Protein AF-A0A7W4CJE5-F1 (afdb_monomer_lite)

Radius of gyration: 18.46 Å; chains: 1; bounding box: 39×28×44 Å

Foldseek 3Di:
DVVVCVVQQFDWDDDDPDTAGPFRDDDPCRVVVVVVCCVVPRDDGPPVPDDDDDADDPCSQVVVVVVDVDHRNPDDPPDDDDDDDD

Sequence (86 aa):
MDGWHHAAGAKMIPAALWWRPLCCGDSAGVVADGVRLVREGGGMLDVSTLGKLAVRGPDAGAFLDRIYTMAHENQPVGRAALLNEA

Secondary structure (DSSP, 8-state):
-HHHHHHTTEEEEEETTEEEEEEES-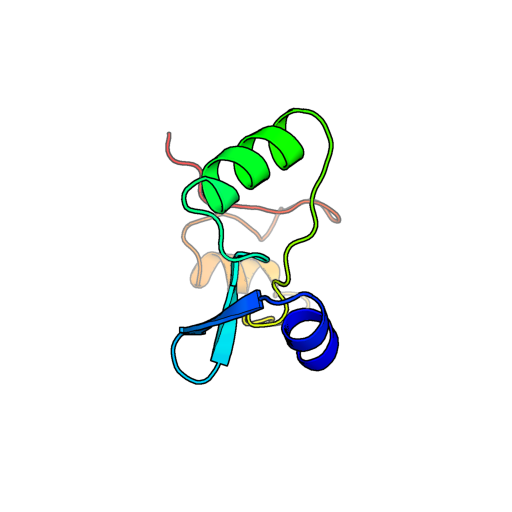-TTHHHHHHHHHHHT------TTS------STTHHHHHHHHSSS--TTPPTT--------

Structure (mmCIF, N/CA/C/O backbone):
data_AF-A0A7W4CJE5-F1
#
_entry.id   AF-A0A7W4CJE5-F1
#
loop_
_atom_site.group_PDB
_atom_si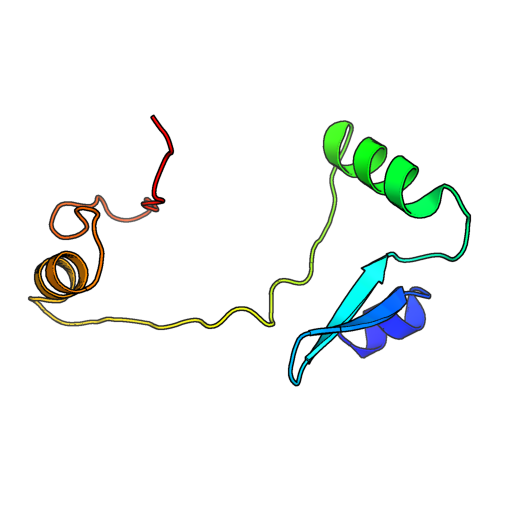te.id
_atom_site.type_symbol
_atom_site.label_atom_id
_atom_site.label_alt_id
_atom_site.label_comp_id
_atom_site.label_asym_id
_atom_site.label_entity_id
_atom_site.label_seq_id
_atom_site.pdbx_PDB_ins_code
_atom_site.Cartn_x
_atom_site.Cartn_y
_atom_site.Cartn_z
_atom_site.occupancy
_atom_site.B_iso_or_equiv
_atom_site.auth_seq_id
_atom_site.auth_comp_id
_atom_site.auth_asym_id
_atom_site.auth_atom_id
_atom_site.pdbx_PDB_model_num
ATOM 1 N N . MET A 1 1 ? -5.930 0.686 -15.140 1.00 91.38 1 MET A N 1
ATOM 2 C CA . MET A 1 1 ? -4.830 1.223 -15.969 1.00 91.38 1 MET A CA 1
ATOM 3 C C . MET A 1 1 ? -4.124 0.149 -16.795 1.00 91.38 1 MET A C 1
ATOM 5 O O . MET A 1 1 ? -3.184 0.480 -17.497 1.00 91.38 1 MET A O 1
ATOM 9 N N . ASP A 1 2 ? -4.609 -1.096 -16.795 1.00 94.88 2 ASP A N 1
ATOM 10 C CA . ASP A 1 2 ? -4.019 -2.223 -17.529 1.00 94.88 2 ASP A CA 1
ATOM 11 C C . ASP A 1 2 ? -3.649 -1.910 -18.995 1.00 94.88 2 ASP A C 1
ATOM 13 O O . ASP A 1 2 ? -2.475 -1.938 -19.354 1.00 94.88 2 ASP A O 1
ATOM 17 N N . GLY A 1 3 ? -4.613 -1.465 -19.808 1.00 95.94 3 GLY A N 1
ATOM 18 C CA . GLY A 1 3 ? -4.346 -1.103 -21.206 1.00 95.94 3 GLY A CA 1
ATOM 19 C C . GLY A 1 3 ? -3.323 0.028 -21.386 1.00 95.94 3 GLY A C 1
ATOM 20 O O . GLY A 1 3 ? -2.572 0.022 -22.358 1.00 95.94 3 GLY A O 1
ATOM 21 N N . TRP A 1 4 ? -3.239 0.968 -20.437 1.00 95.38 4 TRP A N 1
ATOM 22 C CA . TRP A 1 4 ? -2.211 2.013 -20.464 1.00 95.38 4 TRP A CA 1
ATOM 23 C C . TRP A 1 4 ? -0.823 1.431 -20.182 1.00 95.38 4 TRP A C 1
ATOM 25 O O . TRP A 1 4 ? 0.119 1.762 -20.893 1.00 95.38 4 TRP A O 1
ATOM 35 N N . HIS A 1 5 ? -0.700 0.523 -19.206 1.00 95.50 5 HIS A N 1
ATOM 36 C CA . HIS A 1 5 ? 0.568 -0.153 -18.900 1.00 95.50 5 HIS A CA 1
ATOM 37 C C . HIS A 1 5 ? 1.075 -0.945 -20.105 1.00 95.50 5 HIS A C 1
ATOM 39 O O . HIS A 1 5 ? 2.236 -0.811 -20.484 1.00 95.50 5 HIS A O 1
ATOM 45 N N . HIS A 1 6 ? 0.195 -1.702 -20.764 1.00 94.88 6 HIS A N 1
ATOM 46 C CA . HIS A 1 6 ? 0.549 -2.429 -21.982 1.00 94.88 6 HIS A CA 1
ATOM 47 C C . HIS A 1 6 ? 0.992 -1.491 -23.116 1.00 94.88 6 HIS A C 1
ATOM 49 O O . HIS A 1 6 ? 2.021 -1.740 -23.743 1.00 94.88 6 HIS A O 1
ATOM 55 N N . ALA A 1 7 ? 0.275 -0.386 -23.343 1.00 94.88 7 ALA A N 1
ATOM 56 C CA . ALA A 1 7 ? 0.647 0.607 -24.353 1.00 94.88 7 ALA A CA 1
ATOM 57 C C . ALA A 1 7 ? 1.968 1.334 -24.030 1.00 94.88 7 ALA A C 1
ATOM 59 O O . ALA A 1 7 ? 2.711 1.691 -24.941 1.00 94.88 7 ALA A O 1
ATOM 60 N N . ALA A 1 8 ? 2.286 1.521 -22.747 1.00 92.06 8 ALA A N 1
ATOM 61 C CA . ALA A 1 8 ? 3.532 2.124 -22.274 1.00 92.06 8 ALA A CA 1
ATOM 62 C C . ALA A 1 8 ? 4.733 1.153 -22.284 1.00 92.06 8 ALA A C 1
ATOM 64 O O . ALA A 1 8 ? 5.814 1.516 -21.818 1.00 92.06 8 ALA A O 1
ATOM 65 N N . GLY A 1 9 ? 4.561 -0.079 -22.780 1.00 92.94 9 GLY A N 1
ATOM 66 C CA . GLY A 1 9 ? 5.623 -1.087 -22.798 1.00 92.94 9 GLY A CA 1
ATOM 67 C C . GLY A 1 9 ? 6.009 -1.562 -21.397 1.00 92.94 9 GLY A C 1
ATOM 68 O O . GLY A 1 9 ? 7.186 -1.800 -21.121 1.00 92.94 9 GLY A O 1
ATOM 69 N N . ALA A 1 10 ? 5.038 -1.646 -20.483 1.00 95.12 10 ALA A N 1
ATOM 70 C CA . ALA A 1 10 ? 5.287 -2.140 -19.140 1.00 95.12 10 ALA A CA 1
ATOM 71 C C . ALA A 1 10 ? 5.623 -3.634 -19.140 1.00 95.12 10 ALA A C 1
ATOM 73 O O . ALA A 1 10 ? 4.917 -4.463 -19.720 1.00 95.12 10 ALA A O 1
ATOM 74 N N . LYS A 1 11 ? 6.669 -3.993 -18.396 1.00 94.62 11 LYS A N 1
ATOM 75 C CA . LYS A 1 11 ? 6.951 -5.380 -18.039 1.00 94.62 11 LYS A CA 1
ATOM 76 C C . LYS A 1 11 ? 6.001 -5.804 -16.923 1.00 94.62 11 LYS A C 1
ATOM 78 O O . LYS A 1 11 ? 6.183 -5.412 -15.772 1.00 94.62 11 LYS A O 1
ATOM 83 N N . MET A 1 12 ? 4.992 -6.599 -17.263 1.00 95.56 12 MET A N 1
ATOM 84 C CA . MET A 1 12 ? 3.984 -7.069 -16.310 1.00 95.56 12 MET A CA 1
ATOM 85 C C . MET A 1 12 ? 4.478 -8.307 -15.553 1.00 95.56 12 MET A C 1
ATOM 87 O O . MET A 1 12 ? 5.002 -9.245 -16.154 1.00 95.56 12 MET A O 1
ATOM 91 N N . ILE A 1 13 ? 4.293 -8.321 -14.234 1.00 95.94 13 ILE A N 1
ATOM 92 C CA . ILE A 1 13 ? 4.629 -9.441 -13.350 1.00 95.94 13 ILE A CA 1
ATOM 93 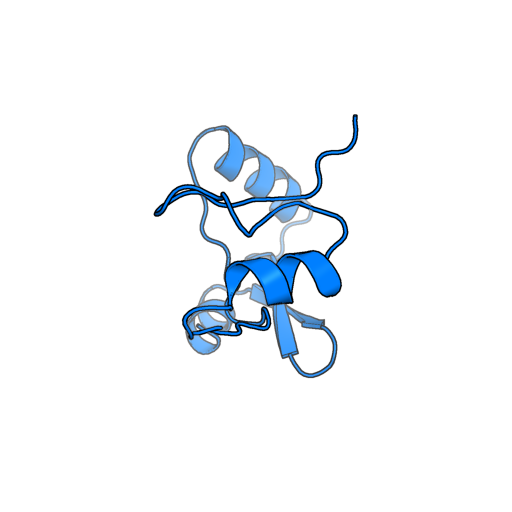C C . ILE A 1 13 ? 3.414 -9.866 -12.517 1.00 95.94 13 ILE A C 1
ATOM 95 O O . ILE A 1 13 ? 2.582 -9.019 -12.175 1.00 95.94 13 ILE A O 1
ATOM 99 N N . PRO A 1 14 ? 3.297 -11.153 -12.157 1.00 96.56 14 PRO A N 1
ATOM 100 C CA . PRO A 1 14 ? 2.244 -11.601 -11.263 1.00 96.56 14 PRO A CA 1
ATOM 101 C C . PRO A 1 14 ? 2.517 -11.150 -9.820 1.00 96.56 14 PRO A C 1
ATOM 103 O O . PRO A 1 14 ? 3.634 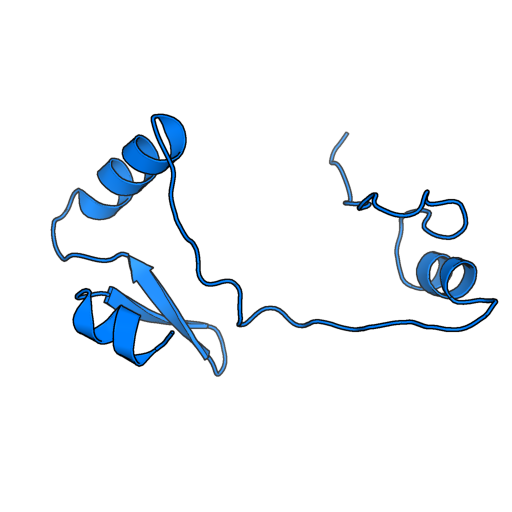-11.244 -9.312 1.00 96.56 14 PRO A O 1
ATOM 106 N N . ALA A 1 15 ? 1.468 -10.704 -9.140 1.00 94.56 15 ALA A N 1
ATOM 107 C CA . ALA A 1 15 ? 1.414 -10.428 -7.712 1.00 94.56 15 ALA A CA 1
ATOM 108 C C . ALA A 1 15 ? 0.141 -11.080 -7.155 1.00 94.56 15 ALA A C 1
ATOM 110 O O . ALA A 1 15 ? -0.942 -10.490 -7.176 1.00 94.56 15 ALA A O 1
ATOM 111 N N . ALA A 1 16 ? 0.271 -12.332 -6.706 1.00 94.38 16 ALA A N 1
ATOM 112 C CA . ALA A 1 16 ? -0.863 -13.231 -6.493 1.00 94.38 16 ALA A CA 1
ATOM 113 C C . ALA A 1 16 ? -1.741 -13.311 -7.760 1.00 94.38 16 ALA A C 1
ATOM 115 O O . ALA A 1 16 ? -1.241 -13.678 -8.819 1.00 94.38 16 ALA A O 1
ATOM 116 N N . LEU A 1 17 ? -3.026 -12.955 -7.669 1.00 95.56 17 LEU A N 1
ATOM 117 C CA . LEU A 1 17 ? -3.968 -12.983 -8.796 1.00 95.56 17 LEU A CA 1
ATOM 118 C C . LEU A 1 17 ? -3.935 -11.717 -9.671 1.00 95.56 17 LEU A C 1
ATOM 120 O O . LEU A 1 17 ? -4.669 -11.638 -10.653 1.00 95.56 17 LEU A O 1
ATOM 124 N N . TRP A 1 18 ? -3.115 -10.721 -9.330 1.00 96.94 18 TRP A N 1
ATOM 125 C CA . TRP A 1 18 ? -3.006 -9.474 -10.088 1.00 96.94 18 TRP A CA 1
ATOM 126 C C . TRP A 1 18 ? -1.796 -9.479 -11.017 1.00 96.94 18 TRP A C 1
ATOM 128 O O . TRP A 1 18 ? -0.728 -9.952 -10.640 1.00 96.94 18 TRP A O 1
ATOM 138 N N . TRP A 1 19 ? -1.925 -8.850 -12.184 1.00 96.31 19 TRP A N 1
ATOM 139 C CA . TRP A 1 19 ? -0.782 -8.446 -13.004 1.00 96.31 19 TRP A CA 1
ATOM 140 C C . TRP A 1 19 ? -0.405 -7.005 -12.671 1.00 96.31 19 TRP A C 1
ATOM 142 O O . TRP A 1 19 ? -1.250 -6.111 -12.702 1.00 96.31 19 TRP A O 1
ATOM 152 N N . ARG A 1 20 ? 0.860 -6.772 -12.317 1.00 97.25 20 ARG A N 1
ATOM 153 C CA . ARG A 1 20 ? 1.376 -5.454 -11.931 1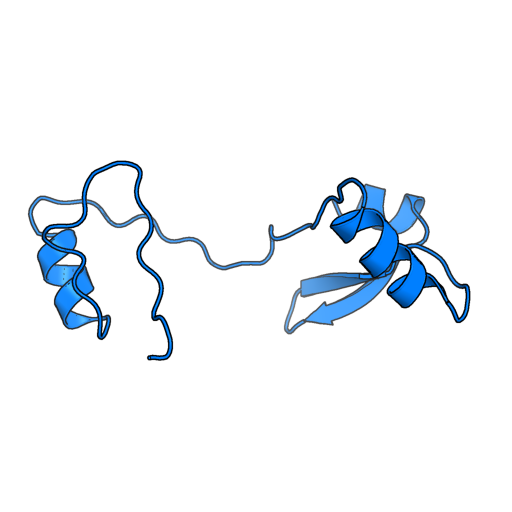.00 97.25 20 ARG A CA 1
ATOM 154 C C . ARG A 1 20 ? 2.560 -5.054 -12.809 1.00 97.25 20 ARG A C 1
ATOM 156 O O . ARG A 1 20 ? 3.388 -5.911 -13.111 1.00 97.25 20 ARG A O 1
ATOM 163 N N . PRO A 1 21 ? 2.686 -3.773 -13.184 1.00 95.94 21 PRO A N 1
ATOM 164 C CA . PRO A 1 21 ? 3.868 -3.289 -13.886 1.00 95.94 21 PRO A CA 1
ATOM 165 C C . PRO A 1 21 ? 5.082 -3.311 -12.945 1.00 95.94 21 PRO A C 1
ATOM 167 O O . PRO A 1 21 ? 5.031 -2.765 -11.844 1.00 95.94 21 PRO A O 1
ATOM 170 N N . LEU A 1 22 ? 6.176 -3.937 -13.379 1.00 94.00 22 LEU A N 1
ATOM 171 C CA . LEU A 1 22 ? 7.477 -3.883 -12.705 1.00 94.00 22 LEU A CA 1
ATOM 172 C C . LEU A 1 22 ? 8.232 -2.601 -13.079 1.00 94.00 22 LEU A C 1
ATOM 174 O O . LEU A 1 22 ? 8.777 -1.917 -12.218 1.00 94.00 22 LEU A O 1
ATOM 178 N N . CYS A 1 23 ? 8.264 -2.290 -14.372 1.00 93.88 23 CYS A N 1
ATOM 179 C CA . CYS A 1 23 ? 8.871 -1.097 -14.953 1.00 93.88 23 CYS A CA 1
ATOM 180 C C . CYS A 1 23 ? 8.260 -0.840 -16.336 1.00 93.88 23 CYS A C 1
ATOM 182 O O . CYS A 1 23 ? 7.745 -1.772 -16.958 1.00 93.88 23 CYS A O 1
ATOM 184 N N . 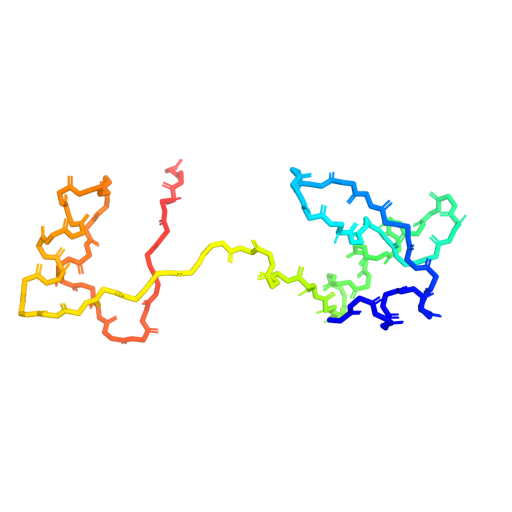CYS A 1 24 ? 8.334 0.399 -16.824 1.00 91.56 24 CYS A N 1
ATOM 185 C CA . CYS A 1 24 ? 7.931 0.760 -18.186 1.00 91.56 24 CYS A CA 1
ATOM 186 C C . CYS A 1 24 ? 9.179 1.016 -19.034 1.00 91.56 24 CYS A C 1
ATOM 188 O O . CYS A 1 24 ? 9.923 1.950 -18.740 1.00 91.56 24 CYS A O 1
ATOM 190 N N . GLY A 1 25 ? 9.406 0.186 -20.055 1.00 86.38 25 GLY A N 1
ATOM 191 C CA . GLY A 1 25 ? 10.627 0.180 -20.867 1.00 86.38 25 GLY A CA 1
ATOM 192 C C . GLY A 1 25 ? 11.501 -1.062 -20.648 1.00 86.38 25 GLY A C 1
ATOM 193 O O . GLY A 1 25 ? 11.334 -1.790 -19.670 1.00 86.38 25 GLY A O 1
ATOM 194 N N . ASP A 1 26 ? 12.430 -1.288 -21.581 1.00 82.75 26 ASP A N 1
ATOM 195 C CA . ASP A 1 26 ? 13.191 -2.546 -21.723 1.00 82.75 26 ASP A CA 1
ATOM 196 C C . ASP A 1 26 ? 14.724 -2.353 -21.671 1.00 82.75 26 ASP A C 1
ATOM 198 O O . ASP A 1 26 ? 15.503 -3.227 -22.041 1.00 82.75 26 ASP A O 1
ATOM 202 N N . SER A 1 27 ? 15.202 -1.184 -21.230 1.00 84.69 27 SER A N 1
ATOM 203 C CA . SER A 1 27 ? 16.642 -0.943 -21.079 1.00 84.69 27 SER A CA 1
ATOM 204 C C . SER A 1 27 ? 17.166 -1.500 -19.751 1.00 84.69 27 SER A C 1
ATOM 206 O O . SER A 1 27 ? 16.482 -1.472 -18.727 1.00 84.69 27 SER A O 1
ATOM 208 N N . ALA A 1 28 ? 18.429 -1.938 -19.728 1.00 85.75 28 ALA A N 1
ATOM 209 C CA . ALA A 1 28 ? 19.076 -2.450 -18.514 1.00 85.75 28 ALA A CA 1
ATOM 210 C C . ALA A 1 28 ? 19.125 -1.427 -17.354 1.00 85.75 28 ALA A C 1
ATOM 212 O O . ALA A 1 28 ? 19.252 -1.818 -16.196 1.00 85.75 28 ALA A O 1
ATOM 213 N N . GLY A 1 29 ? 19.006 -0.127 -17.653 1.00 92.69 29 GLY A N 1
ATOM 214 C CA . GLY A 1 29 ? 19.021 0.970 -16.678 1.00 92.69 29 GLY A CA 1
ATOM 215 C C . GLY A 1 29 ? 17.643 1.488 -16.256 1.00 92.69 29 GLY A C 1
ATOM 216 O O . GLY A 1 29 ? 17.575 2.337 -15.370 1.00 92.69 29 GLY A O 1
ATOM 217 N N . VAL A 1 30 ? 16.549 0.971 -16.832 1.00 93.06 30 VAL A N 1
ATOM 218 C CA . VAL A 1 30 ? 15.202 1.567 -16.722 1.00 93.06 30 VAL A CA 1
ATOM 219 C C . VAL A 1 30 ? 14.745 1.801 -15.278 1.00 93.06 30 VAL A C 1
ATOM 221 O O . VAL A 1 30 ? 14.121 2.816 -14.971 1.00 93.06 30 VAL A O 1
ATOM 224 N N . VAL A 1 31 ? 15.090 0.894 -14.363 1.00 93.69 31 VAL A N 1
ATOM 225 C CA . VAL A 1 31 ? 14.734 1.020 -12.944 1.00 93.69 31 VAL A CA 1
ATOM 226 C C . VAL A 1 31 ? 15.543 2.125 -12.265 1.00 93.69 31 VAL A C 1
ATOM 228 O O . VAL A 1 31 ? 14.969 2.933 -11.539 1.00 93.69 31 VAL A O 1
ATOM 231 N N . ALA A 1 32 ? 16.856 2.189 -12.502 1.00 95.38 32 ALA A N 1
ATOM 232 C CA . ALA A 1 32 ? 17.719 3.213 -11.913 1.00 95.38 32 ALA A CA 1
ATOM 233 C C . ALA A 1 32 ? 17.346 4.614 -12.419 1.00 95.38 32 ALA A C 1
ATOM 235 O O . ALA A 1 32 ? 17.231 5.550 -11.624 1.00 95.38 32 ALA A O 1
ATOM 236 N N . ASP A 1 33 ? 17.063 4.732 -13.718 1.00 94.19 33 ASP A N 1
ATOM 237 C CA . ASP A 1 33 ? 16.565 5.966 -14.323 1.00 94.19 33 ASP A CA 1
ATOM 238 C C . ASP A 1 33 ? 15.211 6.366 -13.728 1.00 94.19 33 ASP A C 1
ATOM 240 O O . ASP A 1 33 ? 15.022 7.523 -13.354 1.00 94.19 33 ASP A O 1
ATOM 244 N N . GLY A 1 34 ? 14.293 5.408 -13.552 1.00 93.94 34 GLY A N 1
ATOM 245 C CA . GLY A 1 34 ? 13.005 5.631 -12.895 1.00 93.94 34 GLY A CA 1
ATOM 246 C C . GLY A 1 34 ? 13.145 6.126 -11.452 1.00 93.94 34 GLY A C 1
ATOM 247 O O . GLY A 1 34 ? 12.473 7.078 -11.059 1.00 93.94 34 GLY A O 1
ATOM 248 N N . VAL A 1 35 ? 14.059 5.543 -10.670 1.00 96.12 35 VAL A N 1
ATOM 249 C CA . VAL A 1 35 ? 14.358 6.006 -9.304 1.00 96.12 35 VAL A CA 1
ATOM 250 C C . VAL A 1 35 ? 14.859 7.447 -9.318 1.00 96.12 35 VAL A C 1
ATOM 252 O O . VAL A 1 35 ? 14.383 8.260 -8.523 1.00 96.12 35 VAL A O 1
ATOM 255 N N . ARG A 1 36 ? 15.792 7.780 -10.218 1.00 96.62 36 ARG A N 1
ATOM 256 C CA . ARG A 1 36 ? 16.314 9.144 -10.349 1.00 96.62 36 ARG A CA 1
ATOM 257 C C . ARG A 1 36 ? 15.203 10.130 -10.718 1.00 96.62 36 ARG A C 1
ATOM 259 O O . ARG A 1 36 ? 15.048 11.140 -10.041 1.00 96.62 36 ARG A O 1
ATOM 266 N N . LEU A 1 37 ? 14.379 9.800 -11.716 1.00 95.69 37 LEU A N 1
ATOM 267 C CA . LEU A 1 37 ? 13.248 10.625 -12.158 1.00 95.69 37 LEU A CA 1
ATOM 268 C C . LEU A 1 37 ? 12.236 10.897 -11.036 1.00 95.69 37 LEU A C 1
ATOM 270 O O . LEU A 1 37 ? 11.768 12.024 -10.897 1.00 95.69 37 LEU A O 1
ATOM 274 N N . VAL A 1 38 ? 11.922 9.894 -10.212 1.00 97.25 38 VAL A N 1
ATOM 275 C CA . VAL A 1 38 ? 11.005 10.058 -9.072 1.00 97.25 38 VAL A CA 1
ATOM 276 C C . VAL A 1 38 ? 11.611 10.946 -7.986 1.00 97.25 38 VAL A C 1
ATOM 278 O O . VAL A 1 38 ? 10.894 11.746 -7.392 1.00 97.25 38 VAL A O 1
ATOM 281 N N . ARG A 1 39 ? 12.915 10.815 -7.712 1.00 97.75 39 ARG A N 1
ATOM 282 C CA . ARG A 1 39 ? 13.598 11.590 -6.662 1.00 97.75 39 ARG A CA 1
ATOM 283 C C . ARG A 1 39 ? 13.860 13.040 -7.055 1.00 97.75 39 ARG A C 1
ATOM 285 O O . ARG A 1 39 ? 13.827 13.906 -6.189 1.00 97.75 39 ARG A O 1
ATOM 292 N N . GLU A 1 40 ? 14.142 13.286 -8.328 1.00 97.94 40 GLU A N 1
ATOM 293 C CA . GLU A 1 40 ? 14.502 14.611 -8.848 1.00 97.94 40 GLU A CA 1
ATOM 294 C C . GLU A 1 40 ? 13.310 15.352 -9.474 1.00 97.94 40 GLU A C 1
ATOM 296 O O . GLU A 1 40 ? 13.409 16.544 -9.754 1.00 97.94 40 GLU A O 1
ATOM 301 N N . GLY A 1 41 ? 12.181 14.673 -9.687 1.00 96.44 41 GLY A N 1
ATOM 302 C CA . GLY A 1 41 ? 10.988 15.248 -10.301 1.00 96.44 41 GLY A CA 1
ATOM 303 C C . GLY A 1 41 ? 9.707 14.663 -9.721 1.00 96.44 41 GLY A C 1
ATOM 304 O O . GLY A 1 41 ? 9.186 15.146 -8.719 1.00 96.44 41 GLY A O 1
ATOM 305 N N . GLY A 1 42 ? 9.171 13.635 -10.370 1.00 95.50 42 GLY A N 1
ATOM 306 C CA . GLY A 1 42 ? 7.926 13.006 -9.951 1.00 95.50 42 GLY A CA 1
ATOM 307 C C . GLY A 1 42 ? 7.639 11.727 -10.721 1.00 95.50 42 GLY A C 1
ATOM 308 O O . GLY A 1 42 ? 8.187 11.487 -11.796 1.00 95.50 42 GLY A O 1
ATOM 309 N N . GLY A 1 43 ? 6.762 10.896 -10.167 1.00 92.88 43 GLY A N 1
ATOM 310 C CA . GLY A 1 43 ? 6.329 9.664 -10.812 1.00 92.88 43 GLY A CA 1
ATOM 311 C C . GLY A 1 43 ? 4.921 9.263 -10.417 1.00 92.88 43 GLY A C 1
ATOM 312 O O . GLY A 1 43 ? 4.343 9.781 -9.463 1.00 92.88 43 GLY A O 1
ATOM 313 N N . MET A 1 44 ? 4.379 8.323 -11.183 1.00 93.06 44 MET A N 1
ATOM 314 C CA . MET A 1 44 ? 3.058 7.749 -10.976 1.00 93.06 44 MET A CA 1
ATOM 315 C C . MET A 1 44 ? 3.205 6.255 -10.708 1.00 93.06 44 MET A C 1
ATOM 317 O O . MET A 1 44 ? 3.946 5.569 -11.410 1.00 93.06 44 MET A O 1
ATOM 321 N N . LEU A 1 45 ? 2.475 5.749 -9.715 1.00 94.44 45 LEU A N 1
ATOM 322 C CA . LEU A 1 45 ? 2.439 4.330 -9.384 1.00 94.44 45 LEU A CA 1
ATOM 323 C C . LEU A 1 45 ? 0.993 3.847 -9.320 1.00 94.44 45 LEU A C 1
ATOM 325 O O . LEU A 1 45 ? 0.163 4.414 -8.611 1.00 94.44 45 LEU A O 1
ATOM 329 N N . ASP A 1 46 ? 0.710 2.747 -10.013 1.00 95.62 46 ASP A N 1
ATOM 330 C CA . ASP A 1 46 ? -0.576 2.069 -9.905 1.00 95.62 46 ASP A CA 1
ATOM 331 C C . ASP A 1 46 ? -0.627 1.196 -8.637 1.00 95.62 46 ASP A C 1
ATOM 333 O O . ASP A 1 46 ? -0.074 0.093 -8.573 1.00 95.62 46 ASP A O 1
ATOM 337 N N . VAL A 1 47 ? -1.309 1.713 -7.612 1.00 96.50 47 VAL A N 1
ATOM 338 C CA . VAL A 1 47 ? -1.581 1.034 -6.330 1.00 96.50 47 VAL A CA 1
ATOM 339 C C . VAL A 1 47 ? -3.017 0.499 -6.240 1.00 96.50 47 VAL A C 1
ATOM 341 O O . VAL A 1 47 ? -3.518 0.184 -5.156 1.00 96.50 47 VAL A O 1
ATOM 344 N N . SER A 1 48 ? -3.719 0.392 -7.374 1.00 94.94 48 SER A N 1
ATOM 345 C CA . SER A 1 48 ? -5.123 -0.043 -7.415 1.00 94.94 48 SER A CA 1
ATOM 346 C C . SER A 1 48 ? -5.342 -1.438 -6.821 1.00 94.94 48 SER A C 1
ATOM 348 O O . SER A 1 48 ? -6.394 -1.676 -6.231 1.00 94.94 48 SER A O 1
ATOM 350 N N . THR A 1 49 ? -4.325 -2.299 -6.868 1.00 95.62 49 THR A N 1
ATOM 351 C CA . THR A 1 49 ? -4.349 -3.684 -6.367 1.00 95.62 49 THR A CA 1
ATOM 352 C C . THR A 1 49 ? -4.363 -3.816 -4.841 1.00 95.62 49 THR A C 1
ATOM 354 O O . THR A 1 49 ? -4.642 -4.900 -4.334 1.00 95.62 49 THR A O 1
ATOM 357 N N . LEU A 1 50 ? -4.097 -2.741 -4.086 1.00 96.25 50 LEU A N 1
ATOM 358 C CA . LEU A 1 50 ? -4.160 -2.782 -2.621 1.00 96.25 50 LEU A CA 1
ATOM 359 C C . LEU A 1 50 ? -5.593 -3.024 -2.125 1.00 96.25 50 LEU A C 1
ATOM 361 O O . LEU A 1 50 ? -6.535 -2.400 -2.622 1.00 96.25 50 LEU A O 1
ATOM 365 N N . GLY A 1 51 ? -5.748 -3.871 -1.106 1.00 95.62 51 GLY A N 1
ATOM 366 C CA . GLY A 1 51 ? -7.016 -4.044 -0.396 1.00 95.62 51 GLY A CA 1
ATOM 367 C C . GLY A 1 51 ? -7.426 -2.753 0.315 1.00 95.62 51 GLY A C 1
ATOM 368 O O . GLY A 1 51 ? -6.599 -2.091 0.937 1.00 95.62 51 GLY A O 1
ATOM 369 N N . LYS A 1 52 ? -8.699 -2.370 0.195 1.00 96.31 52 LYS A N 1
ATOM 370 C CA . LYS A 1 52 ? -9.247 -1.133 0.769 1.00 96.31 52 LYS A CA 1
ATOM 371 C C . LYS A 1 52 ? -10.510 -1.490 1.543 1.00 96.31 52 LYS A C 1
ATOM 373 O O . LYS A 1 52 ? -11.409 -2.107 0.980 1.00 96.31 52 LYS A O 1
ATOM 378 N N . LEU A 1 53 ? -10.572 -1.106 2.815 1.00 96.19 53 LEU A N 1
ATOM 379 C CA . LEU A 1 53 ? -11.715 -1.350 3.696 1.00 96.19 53 LEU A CA 1
ATOM 380 C C . LEU A 1 53 ? -12.168 -0.026 4.309 1.00 96.19 53 LEU A C 1
ATOM 382 O O . LEU A 1 53 ? -11.344 0.753 4.782 1.00 96.19 53 LEU A O 1
ATOM 386 N N . ALA A 1 54 ? -13.477 0.220 4.308 1.00 97.06 54 ALA A N 1
ATOM 387 C CA . ALA A 1 54 ? -14.076 1.362 4.987 1.00 97.06 54 ALA A CA 1
ATOM 388 C C . ALA A 1 54 ? -14.783 0.876 6.256 1.00 97.06 54 ALA A C 1
ATOM 390 O O . ALA A 1 54 ? -15.742 0.112 6.174 1.00 97.06 54 ALA A O 1
ATOM 391 N N . VAL A 1 55 ? -14.320 1.336 7.417 1.00 96.19 55 VAL A N 1
ATOM 392 C CA . VAL A 1 55 ? -14.903 1.012 8.727 1.00 96.19 55 VAL A CA 1
ATOM 393 C C . VAL A 1 55 ? -15.712 2.214 9.210 1.00 96.19 55 VAL A C 1
ATOM 395 O O . VAL A 1 55 ? -15.242 3.347 9.125 1.00 96.19 55 VAL A O 1
ATOM 398 N N . ARG A 1 56 ? -16.954 1.993 9.655 1.00 96.88 56 ARG A N 1
ATOM 399 C CA . ARG A 1 56 ? -17.883 3.058 10.069 1.00 96.88 56 ARG A CA 1
ATOM 400 C C . ARG A 1 56 ? -18.707 2.620 11.275 1.00 96.88 56 ARG A C 1
ATOM 402 O O . ARG A 1 56 ? -19.062 1.451 11.380 1.00 96.88 56 ARG A O 1
ATOM 409 N N . GLY A 1 57 ? -19.047 3.578 12.129 1.00 97.50 57 GLY A N 1
ATOM 410 C CA . GLY A 1 57 ? -19.820 3.373 13.354 1.00 97.50 57 GLY A CA 1
ATOM 411 C C . GLY A 1 57 ? -19.241 4.194 14.510 1.00 97.50 57 GLY A C 1
ATOM 412 O O . GLY A 1 57 ? -18.112 4.673 14.388 1.00 97.50 57 GLY A O 1
ATOM 413 N N . PRO A 1 58 ? -19.993 4.367 15.609 1.00 97.38 58 PRO A N 1
ATOM 414 C CA . PRO A 1 58 ? -19.524 5.118 16.776 1.00 97.38 58 PRO A CA 1
ATOM 415 C C . PRO A 1 58 ? -18.261 4.502 17.395 1.00 97.38 58 PRO A C 1
ATOM 417 O O . PRO A 1 58 ? -17.378 5.235 17.821 1.00 97.38 58 PRO A O 1
ATOM 420 N N . ASP A 1 59 ? -18.126 3.173 17.336 1.00 97.38 59 ASP A N 1
ATOM 421 C CA . ASP A 1 59 ? -17.017 2.434 17.951 1.00 97.38 59 ASP A CA 1
ATOM 422 C C . ASP A 1 59 ? -15.890 2.078 16.962 1.00 97.38 59 ASP A C 1
ATOM 424 O O . ASP A 1 59 ? -15.058 1.218 17.247 1.00 97.38 59 ASP A O 1
ATOM 428 N N . ALA A 1 60 ? -15.855 2.688 15.769 1.00 97.12 60 ALA A N 1
ATOM 429 C CA . ALA A 1 60 ? -14.896 2.322 14.721 1.00 97.12 60 ALA A CA 1
ATOM 430 C C . ALA A 1 60 ? -13.432 2.477 15.172 1.00 97.12 60 ALA A C 1
ATOM 432 O O . ALA A 1 60 ? -12.608 1.615 14.875 1.00 97.12 60 ALA A O 1
ATOM 433 N N . GLY A 1 61 ? -13.126 3.544 15.914 1.00 95.31 61 GLY A N 1
ATOM 434 C CA . GLY A 1 61 ? -11.797 3.784 16.476 1.00 95.31 61 GLY A CA 1
ATOM 435 C C . GLY A 1 61 ? -11.397 2.715 17.496 1.00 95.31 61 GLY A C 1
ATOM 436 O O . GLY A 1 61 ? -10.408 2.016 17.297 1.00 95.31 61 GLY A O 1
ATOM 437 N N . ALA A 1 62 ? -12.230 2.505 18.520 1.00 96.62 62 ALA A N 1
ATOM 438 C CA . ALA A 1 62 ? -12.017 1.477 19.542 1.00 96.62 62 ALA A CA 1
ATOM 439 C C . ALA A 1 62 ? -11.933 0.053 18.960 1.00 96.62 62 ALA A C 1
ATOM 441 O O . ALA A 1 62 ? -11.228 -0.806 19.490 1.00 96.62 62 ALA A O 1
ATOM 442 N N . PHE A 1 63 ? -12.651 -0.227 17.869 1.00 97.06 63 PHE A N 1
ATOM 443 C CA . PHE A 1 63 ? -12.519 -1.486 17.142 1.00 97.06 63 PHE A CA 1
ATOM 444 C C . PHE A 1 63 ? -11.140 -1.625 16.486 1.00 97.06 63 PHE A C 1
ATOM 446 O O . PHE A 1 63 ? -10.513 -2.673 16.630 1.00 97.06 63 PHE A O 1
ATOM 453 N N . LEU A 1 64 ? -10.647 -0.588 15.798 1.00 95.81 64 LEU A N 1
ATOM 454 C CA . LEU A 1 64 ? -9.325 -0.622 15.166 1.00 95.81 64 LEU A CA 1
ATOM 455 C C . LEU A 1 64 ? -8.201 -0.798 16.196 1.00 95.81 64 LEU A C 1
ATOM 457 O O . LEU A 1 64 ? -7.280 -1.561 15.919 1.00 95.81 64 LEU A O 1
ATOM 461 N N . ASP A 1 65 ? -8.320 -0.216 17.391 1.00 95.31 65 ASP A N 1
ATOM 462 C CA . ASP A 1 65 ? -7.354 -0.381 18.495 1.00 95.31 65 ASP A CA 1
ATOM 463 C C . ASP A 1 65 ? -7.261 -1.824 19.016 1.00 95.31 65 ASP A C 1
ATOM 465 O O . ASP A 1 65 ? -6.263 -2.213 19.616 1.00 95.31 65 ASP A O 1
ATOM 469 N N . ARG A 1 66 ? -8.293 -2.646 18.786 1.00 95.88 66 ARG A N 1
ATOM 470 C CA . ARG A 1 66 ? -8.280 -4.078 19.136 1.00 95.88 66 ARG A CA 1
ATOM 471 C C . ARG A 1 66 ? -7.685 -4.954 18.037 1.00 95.88 66 ARG A C 1
ATOM 473 O O . ARG A 1 66 ? -7.281 -6.078 18.318 1.00 95.88 66 ARG A O 1
ATOM 480 N N . ILE A 1 67 ? -7.689 -4.479 16.791 1.00 95.12 67 ILE A N 1
ATOM 481 C CA . ILE A 1 67 ? -7.193 -5.218 15.619 1.00 95.12 67 ILE A CA 1
ATOM 482 C C . ILE A 1 67 ? -5.735 -4.866 15.318 1.00 95.12 67 ILE A C 1
ATOM 484 O O . ILE A 1 67 ? -4.957 -5.737 14.933 1.00 95.12 67 ILE A O 1
ATOM 488 N N . TYR A 1 68 ? -5.365 -3.598 15.486 1.00 93.19 68 TYR A N 1
ATOM 489 C CA . TYR A 1 68 ? -4.030 -3.084 15.220 1.00 93.19 68 TYR A CA 1
ATOM 490 C C . TYR A 1 68 ? -3.257 -2.833 16.512 1.00 93.19 68 TYR A C 1
ATOM 492 O O . TYR A 1 68 ? -3.820 -2.571 17.564 1.00 93.19 68 TYR A O 1
ATOM 500 N N . THR A 1 69 ? -1.931 -2.854 16.411 1.00 91.88 69 THR A N 1
ATOM 501 C CA . THR A 1 69 ? -1.019 -2.542 17.523 1.00 91.88 69 THR A CA 1
ATOM 502 C C . THR A 1 69 ? -0.866 -1.041 17.794 1.00 91.88 69 THR A C 1
ATOM 504 O O . THR A 1 69 ? -0.180 -0.659 18.738 1.00 91.88 69 THR A O 1
ATOM 507 N N . MET A 1 70 ? -1.467 -0.181 16.968 1.00 87.94 70 MET A N 1
ATOM 508 C CA . MET A 1 70 ? -1.417 1.277 17.097 1.00 87.94 70 MET A CA 1
ATOM 509 C C . MET A 1 70 ? -2.757 1.859 17.528 1.00 87.94 70 MET A C 1
ATOM 511 O O . MET A 1 70 ? -3.807 1.307 17.201 1.00 87.94 70 MET A O 1
ATOM 515 N N . ALA A 1 71 ? -2.702 3.035 18.153 1.00 89.75 71 ALA A N 1
ATOM 516 C CA . ALA A 1 71 ? -3.881 3.798 18.537 1.00 89.75 71 ALA A CA 1
ATOM 517 C C . ALA A 1 71 ? -4.491 4.557 17.344 1.00 89.75 71 ALA A C 1
ATOM 519 O O . ALA A 1 71 ? -3.839 5.388 16.709 1.00 89.75 71 ALA A O 1
ATOM 520 N N . HIS A 1 72 ? -5.765 4.291 17.096 1.00 93.06 72 HIS A N 1
ATOM 521 C CA . HIS A 1 72 ? -6.632 4.883 16.083 1.00 93.06 72 HIS A CA 1
ATOM 522 C C . HIS A 1 72 ? -7.845 5.583 16.710 1.00 93.06 72 HIS A C 1
ATOM 524 O O . HIS A 1 72 ? -8.397 6.485 16.081 1.00 93.06 72 HIS A O 1
ATOM 530 N N . GLU A 1 73 ? -8.258 5.224 17.935 1.00 94.69 73 GLU A N 1
ATOM 531 C CA . GLU A 1 73 ? -9.447 5.798 18.588 1.00 94.69 73 GLU A CA 1
ATOM 532 C C . GLU A 1 73 ? -9.420 7.330 18.656 1.00 94.69 73 GLU A C 1
ATOM 534 O O . GLU A 1 73 ? -10.400 7.988 18.315 1.00 94.69 73 GLU A O 1
ATOM 539 N N . ASN A 1 74 ? -8.268 7.902 19.005 1.00 92.25 74 ASN A N 1
ATOM 540 C CA . ASN A 1 74 ? -8.084 9.350 19.125 1.00 92.25 74 ASN A CA 1
ATOM 541 C C . ASN A 1 74 ? -7.402 9.982 17.896 1.00 92.25 74 ASN A C 1
ATOM 543 O O . ASN A 1 74 ? -6.860 11.086 17.982 1.00 92.25 74 ASN A O 1
ATOM 547 N N . GLN A 1 75 ? -7.378 9.292 16.752 1.00 92.75 75 GLN A N 1
ATOM 548 C CA . GLN A 1 75 ? -6.707 9.788 15.553 1.00 92.75 75 GLN A CA 1
ATOM 549 C C . GLN A 1 75 ? -7.454 10.996 14.954 1.00 92.75 75 GLN A C 1
ATOM 551 O O . GLN A 1 75 ? -8.641 10.893 14.634 1.00 92.75 75 GLN A O 1
ATOM 556 N N . PRO A 1 76 ? -6.779 12.141 14.726 1.00 94.12 76 PRO A N 1
ATOM 557 C CA . PRO A 1 76 ? -7.418 13.298 14.111 1.00 94.12 76 PRO A CA 1
ATOM 558 C C . PRO A 1 76 ? -7.889 13.016 12.678 1.00 94.12 76 PRO A C 1
ATOM 560 O O . PRO A 1 76 ? -7.188 12.378 11.886 1.00 94.12 76 PRO A O 1
ATOM 563 N N . VAL A 1 77 ? -9.048 13.565 12.309 1.00 95.12 77 VAL A N 1
ATOM 564 C CA . VAL A 1 77 ? -9.581 13.483 10.940 1.00 95.12 77 VAL A CA 1
ATOM 565 C C . VAL A 1 77 ? -8.573 14.051 9.933 1.00 95.12 77 VAL A C 1
ATOM 567 O O . VAL A 1 77 ? -7.956 15.090 10.163 1.00 95.12 77 VAL A O 1
ATOM 570 N N . GLY A 1 78 ? -8.405 13.362 8.799 1.00 95.06 78 GLY A N 1
ATOM 571 C CA . GLY A 1 78 ? -7.475 13.762 7.736 1.00 95.06 78 GLY A CA 1
ATOM 572 C C . GLY A 1 78 ? -6.013 13.370 7.982 1.00 95.06 78 GLY A C 1
ATOM 573 O O . GLY A 1 78 ? -5.146 13.739 7.192 1.00 95.06 78 GLY A O 1
ATOM 574 N N . ARG A 1 79 ? -5.718 12.619 9.050 1.00 91.81 79 ARG A N 1
ATOM 575 C CA . ARG A 1 79 ? -4.395 12.028 9.300 1.00 91.81 79 ARG A CA 1
ATOM 576 C C . ARG A 1 79 ? -4.397 10.534 9.002 1.00 91.81 79 ARG A C 1
ATOM 578 O O . ARG A 1 79 ? -5.441 9.893 9.073 1.00 91.81 79 ARG A O 1
ATOM 585 N N . ALA A 1 80 ? -3.219 9.989 8.709 1.00 90.12 80 ALA A N 1
ATOM 586 C CA . ALA A 1 80 ? -2.966 8.555 8.611 1.00 90.12 80 ALA A CA 1
ATOM 587 C C . ALA A 1 80 ? -2.035 8.120 9.751 1.00 90.12 80 ALA A C 1
ATOM 589 O O . ALA A 1 80 ? -1.135 8.876 10.120 1.00 90.12 80 ALA A O 1
ATOM 590 N N . ALA A 1 81 ? -2.244 6.912 10.274 1.00 86.25 81 ALA A N 1
ATOM 591 C CA . ALA A 1 81 ? -1.365 6.265 11.238 1.00 86.25 81 ALA A CA 1
ATOM 592 C C . ALA A 1 81 ? -0.693 5.068 10.555 1.00 86.25 81 ALA A C 1
ATOM 594 O O . ALA A 1 81 ? -1.360 4.253 9.920 1.00 86.25 81 ALA A O 1
ATOM 595 N N . LEU A 1 82 ? 0.631 4.988 10.658 1.00 83.31 82 LEU A N 1
ATOM 596 C CA . LEU A 1 82 ? 1.453 3.882 10.167 1.00 83.31 82 LEU A CA 1
ATOM 597 C C . LEU A 1 82 ? 2.411 3.481 11.285 1.00 83.31 82 LEU A C 1
ATOM 599 O O . LEU A 1 82 ? 2.839 4.339 12.059 1.00 83.31 82 LEU A O 1
ATOM 603 N N . LEU A 1 83 ? 2.719 2.185 11.375 1.00 75.62 83 LEU A N 1
ATOM 604 C CA . LEU A 1 83 ? 3.666 1.690 12.366 1.00 75.62 83 LEU A CA 1
ATOM 605 C C . LEU A 1 83 ? 5.045 2.210 11.966 1.00 75.62 83 LEU A C 1
ATOM 607 O O . LEU A 1 83 ? 5.586 1.787 10.947 1.00 75.62 83 LEU A O 1
ATOM 611 N N . ASN A 1 84 ? 5.577 3.159 12.728 1.00 63.09 84 ASN A N 1
ATOM 612 C CA . ASN A 1 84 ? 6.961 3.571 12.566 1.00 63.09 84 ASN A CA 1
ATOM 613 C C . ASN A 1 84 ? 7.842 2.605 13.351 1.00 63.09 84 ASN A C 1
ATOM 615 O O . ASN A 1 84 ? 7.563 2.312 14.515 1.00 63.09 84 ASN A O 1
ATOM 619 N N . GLU A 1 85 ? 8.910 2.132 12.718 1.00 55.72 85 GLU A N 1
ATOM 620 C CA . GLU A 1 85 ? 10.036 1.598 13.474 1.00 55.72 85 GLU A CA 1
ATOM 621 C C . GLU A 1 85 ? 10.661 2.755 14.269 1.00 55.72 85 GLU A C 1
ATOM 623 O O . GLU A 1 85 ? 10.766 3.874 13.755 1.00 55.72 85 GLU A O 1
ATOM 628 N N . ALA A 1 86 ? 10.955 2.503 15.546 1.00 44.03 86 ALA A N 1
ATOM 629 C CA . ALA A 1 86 ? 11.628 3.453 16.428 1.00 44.03 86 ALA A CA 1
ATOM 630 C C . ALA A 1 86 ? 13.096 3.641 16.025 1.00 44.03 86 ALA A C 1
ATOM 632 O O . ALA A 1 86 ? 13.722 2.635 15.619 1.00 44.03 86 ALA A O 1
#

pLDDT: mean 92.55, std 8.32, range [44.03, 97.94]